Protein AF-A0A8K0UPF8-F1 (afdb_monomer_lite)

Organism: NCBI:txid1940300

InterPro domains:
  IPR045338 Domain of unknown function DUF6535 [PF20153] (55-171)

Foldseek 3Di:
DDDDDDDPDDDDVVVVVVVVVVVVVVVVVVVVVVVVVVVPVDPPPVVVVVVVVVVVVVCVVVVVVVVVVLVVVLVVLVVLLVVLVVLLVVLVVVVVVVVCVQDDPVVLQVVLVVVQVVVVVPDDDPDDDPRDDRPDDPGDDPVSVVVNVVSVVSNVVSVVSNVVSVVVNVD

Structure (mmCIF, N/CA/C/O backbone):
data_AF-A0A8K0UPF8-F1
#
_entry.id   AF-A0A8K0UPF8-F1
#
loop_
_atom_site.group_PDB
_atom_site.id
_atom_site.type_symbol
_atom_site.label_atom_id
_atom_site.label_alt_id
_atom_site.label_comp_id
_atom_site.label_asym_id
_atom_site.label_entity_id
_atom_site.label_seq_id
_atom_site.pdbx_PDB_ins_code
_atom_site.Cartn_x
_atom_site.Cartn_y
_atom_site.Cartn_z
_atom_site.occupancy
_atom_site.B_iso_or_equiv
_atom_site.auth_seq_id
_atom_site.auth_comp_id
_atom_site.auth_asym_id
_atom_site.auth_atom_id
_atom_site.pdbx_PDB_model_num
ATOM 1 N N . MET A 1 1 ? -67.887 -85.841 27.158 1.00 43.28 1 MET A N 1
ATOM 2 C CA . MET A 1 1 ? -66.795 -85.220 27.921 1.00 43.28 1 MET A CA 1
ATOM 3 C C . MET A 1 1 ? -66.903 -83.707 27.776 1.00 43.28 1 MET A C 1
ATOM 5 O O . MET A 1 1 ? -66.404 -83.156 26.805 1.00 43.28 1 MET A O 1
ATOM 9 N N . ASP A 1 2 ? -67.723 -83.128 28.657 1.00 40.91 2 ASP A N 1
ATOM 10 C CA . ASP A 1 2 ? -67.448 -81.968 29.528 1.00 40.91 2 ASP A CA 1
ATOM 11 C C . ASP A 1 2 ? -67.015 -80.608 28.931 1.00 40.91 2 ASP A C 1
ATOM 13 O O . ASP A 1 2 ? -65.858 -80.425 28.574 1.00 40.91 2 ASP A O 1
ATOM 17 N N . ASP A 1 3 ? -68.002 -79.692 28.865 1.00 47.41 3 ASP A N 1
ATOM 18 C CA . ASP A 1 3 ? -68.125 -78.356 29.521 1.00 47.41 3 ASP A CA 1
ATOM 19 C C . ASP A 1 3 ? -66.965 -77.304 29.457 1.00 47.41 3 ASP A C 1
ATOM 21 O O . ASP A 1 3 ? -65.806 -77.650 29.259 1.00 47.41 3 ASP A O 1
ATOM 25 N N . PRO A 1 4 ? -67.237 -75.978 29.567 1.00 68.25 4 PRO A N 1
ATOM 26 C CA . PRO A 1 4 ? -66.914 -74.991 28.537 1.00 68.25 4 PRO A CA 1
ATOM 27 C C . PRO A 1 4 ? -66.216 -73.747 29.155 1.00 68.25 4 PRO A C 1
ATOM 29 O O . PRO A 1 4 ? -65.632 -73.801 30.230 1.00 68.25 4 PRO A O 1
ATOM 32 N N . THR A 1 5 ? -66.371 -72.580 28.521 1.00 51.78 5 THR A N 1
ATOM 33 C CA . THR A 1 5 ? -66.216 -71.216 29.077 1.00 51.78 5 THR A CA 1
ATOM 34 C C . THR A 1 5 ? -64.812 -70.608 29.197 1.00 51.78 5 THR A C 1
ATOM 36 O O . THR A 1 5 ? -64.060 -70.825 30.136 1.00 51.78 5 THR A O 1
ATOM 39 N N . SER A 1 6 ? -64.545 -69.643 28.314 1.00 45.03 6 SER A N 1
ATOM 40 C CA . SER A 1 6 ? -64.129 -68.301 28.748 1.00 45.03 6 SER A CA 1
ATOM 41 C C . SER A 1 6 ? -64.571 -67.262 27.714 1.00 45.03 6 SER A C 1
ATOM 43 O O . SER A 1 6 ? -63.915 -66.969 26.720 1.00 45.03 6 SER A O 1
ATOM 45 N N . VAL A 1 7 ? -65.770 -66.739 27.961 1.00 55.31 7 VAL A N 1
ATOM 46 C CA . VAL A 1 7 ? -66.298 -65.504 27.374 1.00 55.31 7 VAL A CA 1
ATOM 47 C C . VAL A 1 7 ? -65.402 -64.336 27.828 1.00 55.31 7 VAL A C 1
ATOM 49 O O . VAL A 1 7 ? -65.110 -64.266 29.025 1.00 55.31 7 VAL A O 1
ATOM 52 N N . PRO A 1 8 ? -64.990 -63.389 26.961 1.00 50.28 8 PRO A N 1
ATOM 53 C CA . PRO A 1 8 ? -64.330 -62.167 27.407 1.00 50.28 8 PRO A CA 1
ATOM 54 C C . PRO A 1 8 ? -65.389 -61.246 28.024 1.00 50.28 8 PRO A C 1
ATOM 56 O O . PRO A 1 8 ? -66.178 -60.607 27.326 1.00 50.28 8 PRO A O 1
ATOM 59 N N . LEU A 1 9 ? -65.454 -61.239 29.353 1.00 46.34 9 LEU A N 1
ATOM 60 C CA . LEU A 1 9 ? -66.423 -60.471 30.122 1.00 46.34 9 LEU A CA 1
ATOM 61 C C . LEU A 1 9 ? -65.916 -59.032 30.321 1.00 46.34 9 LEU A C 1
ATOM 63 O O . LEU A 1 9 ? -64.915 -58.813 30.993 1.00 46.34 9 LEU A O 1
ATOM 67 N N . GLY A 1 10 ? -66.637 -58.084 29.718 1.00 48.72 10 GLY A N 1
ATOM 68 C CA . GLY A 1 10 ? -66.848 -56.697 30.152 1.00 48.72 10 GLY A CA 1
ATOM 69 C C . GLY A 1 10 ? -65.702 -55.958 30.852 1.00 48.72 10 GLY A C 1
ATOM 70 O O . GLY A 1 10 ? -65.436 -56.163 32.035 1.00 48.72 10 GLY A O 1
ATOM 71 N N . SER A 1 11 ? -65.138 -54.971 30.150 1.00 57.12 11 SER A N 1
ATOM 72 C CA . SER A 1 11 ? -64.277 -53.923 30.708 1.00 57.12 11 SER A CA 1
ATOM 73 C C . SER A 1 11 ? -64.877 -53.318 31.984 1.00 57.12 11 SER A C 1
ATOM 75 O O . SER A 1 11 ? -65.960 -52.726 31.963 1.00 57.12 11 SER A O 1
ATOM 77 N N . LYS A 1 12 ? -64.154 -53.480 33.093 1.00 48.75 12 LYS A N 1
ATOM 78 C CA . LYS A 1 12 ? -64.566 -53.122 34.450 1.00 48.75 12 LYS A CA 1
ATOM 79 C C . LYS A 1 12 ? -64.672 -51.589 34.589 1.00 48.75 12 LYS A C 1
ATOM 81 O O . LYS A 1 12 ? -63.693 -50.890 34.331 1.00 48.75 12 LYS A O 1
ATOM 86 N N . PRO A 1 13 ? -65.812 -51.033 35.040 1.00 57.47 13 PRO A N 1
ATOM 87 C CA . PRO A 1 13 ? -66.020 -49.580 35.147 1.00 57.47 13 PRO A CA 1
ATOM 88 C C . PRO A 1 13 ? -65.056 -48.880 36.123 1.00 57.47 13 PRO A C 1
ATOM 90 O O . PRO A 1 13 ? -64.868 -47.669 36.049 1.00 57.47 13 PRO A O 1
ATOM 93 N N . SER A 1 14 ? -64.407 -49.639 37.008 1.00 54.94 14 SER A N 1
ATOM 94 C CA . SER A 1 14 ? -63.425 -49.147 37.979 1.00 54.94 14 SER A CA 1
ATOM 95 C C . SER A 1 14 ? -62.093 -48.709 37.356 1.00 54.94 14 SER A C 1
ATOM 97 O O . SER A 1 14 ? -61.396 -47.894 37.947 1.00 54.94 14 SER A O 1
ATOM 99 N N . GLU A 1 15 ? -61.736 -49.236 36.182 1.00 57.12 15 GLU A N 1
ATOM 100 C CA . GLU A 1 15 ? -60.476 -48.909 35.495 1.00 57.12 15 GLU A CA 1
ATOM 101 C C . GLU A 1 15 ? -60.612 -47.579 34.743 1.00 57.12 15 GLU A C 1
ATOM 103 O O . GLU A 1 15 ? -59.844 -46.648 34.963 1.00 57.12 15 GLU A O 1
ATOM 108 N N . LYS A 1 16 ? -61.729 -47.418 34.018 1.00 56.59 16 LYS A N 1
ATOM 109 C CA . LYS A 1 16 ? -62.124 -46.162 33.357 1.00 56.59 16 LYS A CA 1
ATOM 110 C C . LYS A 1 16 ? -62.235 -44.977 34.318 1.00 56.59 16 LYS A C 1
ATOM 112 O O . LYS A 1 16 ? -61.935 -43.858 33.920 1.00 56.59 16 LYS A O 1
ATOM 117 N N . LEU A 1 17 ? -62.678 -45.197 35.558 1.00 57.69 17 LEU A N 1
ATOM 118 C CA . LEU A 1 17 ? -62.810 -44.121 36.545 1.00 57.69 17 LEU A CA 1
ATOM 119 C C . LEU A 1 17 ? -61.447 -43.613 37.041 1.00 57.69 17 LEU A C 1
ATOM 121 O O . LEU A 1 17 ? -61.321 -42.433 37.358 1.00 57.69 17 LEU A O 1
ATOM 125 N N . LYS A 1 18 ? -60.442 -44.496 37.084 1.00 61.44 18 LYS A N 1
ATOM 126 C CA . LYS A 1 18 ? -59.091 -44.184 37.556 1.00 61.44 18 LYS A CA 1
ATOM 127 C C . LYS A 1 18 ? -58.297 -43.401 36.509 1.00 61.44 18 LYS A C 1
ATOM 129 O O . LYS A 1 18 ? -57.748 -42.359 36.838 1.00 61.44 18 LYS A O 1
ATOM 134 N N . ASP A 1 19 ? -58.384 -43.801 35.239 1.00 63.53 19 ASP A N 1
ATOM 135 C CA . ASP A 1 19 ? -57.780 -43.056 34.121 1.00 63.53 19 ASP A CA 1
ATOM 136 C C . ASP A 1 19 ? -58.322 -41.619 33.987 1.00 63.53 19 ASP A C 1
ATOM 138 O O . ASP A 1 19 ? -57.599 -40.699 33.602 1.00 63.53 19 ASP A O 1
ATOM 142 N N . ILE A 1 20 ? -59.606 -41.401 34.304 1.00 65.62 20 ILE A N 1
ATOM 143 C CA . ILE A 1 20 ? -60.234 -40.069 34.255 1.00 65.62 20 ILE A CA 1
ATOM 144 C C . ILE A 1 20 ? -59.754 -39.183 35.413 1.00 65.62 20 ILE A C 1
ATOM 146 O O . ILE A 1 20 ? -59.630 -37.971 35.232 1.00 65.62 20 ILE A O 1
ATOM 150 N N . ASP A 1 21 ? -59.500 -39.760 36.589 1.00 70.00 21 A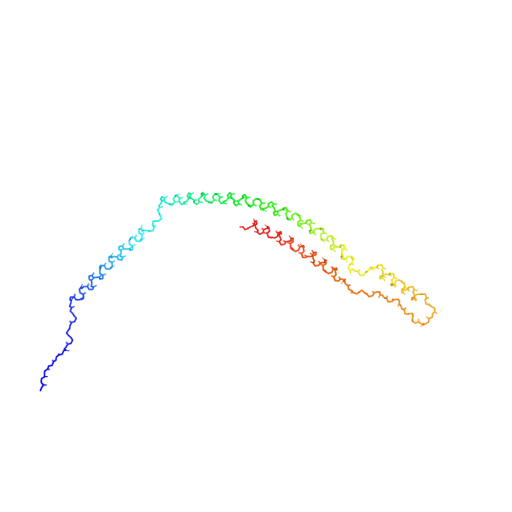SP A N 1
ATOM 151 C CA . ASP A 1 21 ? -58.962 -39.026 37.738 1.00 70.00 21 ASP A CA 1
ATOM 152 C C . ASP A 1 21 ? -57.487 -38.666 37.512 1.00 70.00 21 ASP A C 1
ATOM 154 O O . ASP A 1 21 ? -57.108 -37.499 37.611 1.00 70.00 21 ASP A O 1
ATOM 158 N N . ASP A 1 22 ? -56.687 -39.628 37.045 1.00 77.50 22 ASP A N 1
ATOM 159 C CA . ASP A 1 22 ? -55.276 -39.426 36.704 1.00 77.50 22 ASP A CA 1
ATOM 160 C C . ASP A 1 22 ? -55.100 -38.387 35.581 1.00 77.50 22 ASP A C 1
ATOM 162 O O . ASP A 1 22 ? -54.241 -37.504 35.668 1.00 77.50 22 ASP A O 1
ATOM 166 N N . GLY A 1 23 ? -55.968 -38.405 34.562 1.00 79.81 23 GLY A N 1
ATOM 167 C CA . GLY A 1 23 ? -55.972 -37.403 33.493 1.00 79.81 23 GLY A CA 1
ATOM 168 C C . GLY A 1 23 ? -56.312 -35.987 33.974 1.00 79.81 23 GLY A C 1
ATOM 169 O O . GLY A 1 23 ? -55.725 -35.012 33.498 1.00 79.81 23 GLY A O 1
ATOM 170 N N . LYS A 1 24 ? -57.219 -35.848 34.950 1.00 79.50 24 LYS A N 1
ATOM 171 C CA . LYS A 1 24 ? -57.558 -34.548 35.558 1.00 79.50 24 LYS A CA 1
ATOM 172 C C . LYS A 1 24 ? -56.419 -34.008 36.420 1.00 79.50 24 LYS A C 1
ATOM 174 O O . LYS A 1 24 ? -56.136 -32.812 36.362 1.00 79.50 24 LYS A O 1
ATOM 179 N N . ASN A 1 25 ? -55.746 -34.887 37.158 1.00 82.25 25 ASN A N 1
ATOM 180 C CA . ASN A 1 25 ? -54.590 -34.546 37.985 1.00 82.25 25 ASN A CA 1
ATOM 181 C C . ASN A 1 25 ? -53.384 -34.134 37.121 1.00 82.25 25 ASN A C 1
ATOM 183 O O . ASN A 1 25 ? -52.686 -33.176 37.437 1.00 82.25 25 ASN A O 1
ATOM 187 N N . ALA A 1 26 ? -53.165 -34.789 35.978 1.00 82.38 26 ALA A N 1
ATOM 188 C CA . ALA A 1 26 ? -52.115 -34.396 35.039 1.00 82.38 26 ALA A CA 1
ATOM 189 C C . ALA A 1 26 ? -52.383 -33.023 34.398 1.00 82.38 26 ALA A C 1
ATOM 191 O O . ALA A 1 26 ? -51.464 -32.217 34.236 1.00 82.38 26 ALA A O 1
ATOM 192 N N . LEU A 1 27 ? -53.642 -32.729 34.058 1.00 86.06 27 LEU A N 1
ATOM 193 C CA . LEU A 1 27 ? -54.023 -31.451 33.454 1.00 86.06 27 LEU A CA 1
ATOM 194 C C . LEU A 1 27 ? -53.872 -30.296 34.455 1.00 86.06 27 LEU A C 1
ATOM 196 O O . LEU A 1 27 ? -53.348 -29.243 34.093 1.00 86.06 27 LEU A O 1
ATOM 200 N N . SER A 1 28 ? -54.240 -30.503 35.724 1.00 82.88 28 SER A N 1
ATOM 201 C CA . SER A 1 28 ? -54.045 -29.493 36.770 1.00 82.88 28 SER A CA 1
ATOM 202 C C . SER A 1 28 ? -52.564 -29.223 37.042 1.00 82.88 28 SER A C 1
ATOM 204 O O . SER A 1 28 ? -52.173 -28.061 37.133 1.00 82.88 28 SER A O 1
ATOM 206 N N . VAL A 1 29 ? -51.723 -30.262 37.064 1.00 87.44 29 VAL A N 1
ATOM 207 C CA . VAL A 1 29 ? -50.265 -30.124 37.221 1.00 87.44 29 VAL A CA 1
ATOM 208 C C . VAL A 1 29 ? -49.640 -29.398 36.028 1.00 87.44 29 VAL A C 1
ATOM 210 O O . VAL A 1 29 ? -48.823 -28.501 36.216 1.00 87.44 29 VAL A O 1
ATOM 213 N N . LEU A 1 30 ? -50.040 -29.712 34.793 1.00 84.88 30 LEU A N 1
ATOM 214 C CA . LEU A 1 30 ? -49.549 -28.998 33.608 1.00 84.88 30 LEU A CA 1
ATOM 215 C C . LEU A 1 30 ? -49.981 -27.533 33.592 1.00 84.88 30 LEU A C 1
ATOM 217 O O . LEU A 1 30 ? -49.204 -26.664 33.194 1.00 84.88 30 LEU A O 1
ATOM 221 N N . GLN A 1 31 ? -51.203 -27.246 34.034 1.00 89.19 31 GLN A N 1
ATOM 222 C CA . GLN A 1 31 ? -51.687 -25.879 34.132 1.00 89.19 31 GLN A CA 1
ATOM 223 C C . GLN A 1 31 ? -50.932 -25.098 35.209 1.00 89.19 31 GLN A C 1
ATOM 225 O O . GLN A 1 31 ? -50.562 -23.949 34.971 1.00 89.19 31 GLN A O 1
ATOM 230 N N . ASP A 1 32 ? -50.625 -25.731 36.338 1.00 88.81 32 ASP A N 1
ATOM 231 C CA . ASP A 1 32 ? -49.826 -25.138 37.408 1.00 88.81 32 ASP A CA 1
ATOM 232 C C . ASP A 1 32 ? -48.371 -24.892 36.974 1.00 88.81 32 ASP A C 1
ATOM 234 O O . ASP A 1 32 ? -47.817 -23.816 37.210 1.00 88.81 32 ASP A O 1
ATOM 238 N N . ILE A 1 33 ? -47.774 -25.820 36.215 1.00 86.69 33 ILE A N 1
ATOM 239 C CA . ILE A 1 33 ? -46.444 -25.647 35.614 1.00 86.69 33 ILE A CA 1
ATOM 240 C C . ILE A 1 33 ? -46.457 -24.528 34.570 1.00 86.69 33 ILE A C 1
ATOM 242 O O . ILE A 1 33 ? -45.559 -23.692 34.574 1.00 86.69 33 ILE A O 1
ATOM 246 N N . LEU A 1 34 ? -47.465 -24.447 33.697 1.00 82.12 34 LEU A N 1
ATOM 247 C CA . LEU A 1 34 ? -47.564 -23.365 32.710 1.00 82.12 34 LEU A CA 1
ATOM 248 C C . LEU A 1 34 ? -47.777 -22.000 33.369 1.00 82.12 34 LEU A C 1
ATOM 250 O O . LEU A 1 34 ? -47.227 -21.001 32.902 1.00 82.12 34 LEU A O 1
ATOM 254 N N . VAL A 1 35 ? -48.543 -21.941 34.458 1.00 84.31 35 VAL A N 1
ATOM 255 C CA . VAL A 1 35 ? -48.724 -20.720 35.253 1.00 84.31 35 VAL A CA 1
ATOM 256 C C . VAL A 1 35 ? -47.423 -20.343 35.958 1.00 84.31 35 VAL A C 1
ATOM 258 O O . VAL A 1 35 ? -47.040 -19.172 35.948 1.00 84.31 35 VAL A O 1
ATOM 261 N N . THR A 1 36 ? -46.699 -21.323 36.491 1.00 79.56 36 THR A N 1
ATOM 262 C CA . THR A 1 36 ? -45.415 -21.125 37.168 1.00 79.56 36 THR A CA 1
ATOM 263 C C . THR A 1 36 ? -44.316 -20.703 36.194 1.00 79.56 36 THR A C 1
ATOM 265 O O . THR A 1 36 ? -43.602 -19.742 36.466 1.00 79.56 36 THR A O 1
ATOM 268 N N . LEU A 1 37 ? -44.225 -21.323 35.016 1.00 75.69 37 LEU A N 1
ATOM 269 C CA . LEU A 1 37 ? -43.276 -20.946 33.965 1.00 75.69 37 LEU A CA 1
ATOM 270 C C . LEU A 1 37 ? -43.594 -19.566 33.386 1.00 75.69 37 LEU A C 1
ATOM 272 O O . LEU A 1 37 ? -42.688 -18.751 33.229 1.00 75.69 37 LEU A O 1
ATOM 276 N N . ARG A 1 38 ? -44.877 -19.250 33.154 1.00 74.38 38 ARG A N 1
ATOM 277 C CA . ARG A 1 38 ? -45.306 -17.900 32.751 1.00 74.38 38 ARG A CA 1
ATOM 278 C C . ARG A 1 38 ? -44.909 -16.860 33.794 1.00 74.38 38 ARG A C 1
ATOM 280 O O . ARG A 1 38 ? -44.444 -15.781 33.441 1.00 74.38 38 ARG A O 1
ATOM 287 N N . LYS A 1 39 ? -45.088 -17.185 35.075 1.00 72.25 39 LYS A N 1
ATOM 288 C CA . LYS A 1 39 ? -44.695 -16.322 36.189 1.00 72.25 39 LYS A CA 1
ATOM 289 C C . LYS A 1 39 ? -43.177 -16.228 36.335 1.00 72.25 39 LYS A C 1
ATOM 291 O O . LYS A 1 39 ? -42.735 -15.244 36.899 1.00 72.25 39 LYS A O 1
ATOM 296 N N . SER A 1 40 ? -42.407 -17.190 35.818 1.00 63.91 40 SER A N 1
ATOM 297 C CA . SER A 1 40 ? -40.953 -17.306 35.979 1.00 63.91 40 SER A CA 1
ATOM 298 C C . SER A 1 40 ? -40.120 -16.733 34.827 1.00 63.91 40 SER A C 1
ATOM 300 O O . SER A 1 40 ? -38.894 -16.834 34.880 1.00 63.91 40 SER A O 1
ATOM 302 N N . ASN A 1 41 ? -40.712 -16.039 33.847 1.00 62.72 41 ASN A N 1
ATOM 303 C CA . ASN A 1 41 ? -39.947 -15.160 32.943 1.00 62.72 41 ASN A CA 1
ATOM 304 C C . ASN A 1 41 ? -39.483 -13.873 33.667 1.00 62.72 41 ASN A C 1
ATOM 306 O O . ASN A 1 41 ? -39.617 -12.753 33.176 1.00 62.72 41 ASN A O 1
ATOM 310 N N . ILE A 1 42 ? -39.006 -14.050 34.898 1.00 55.53 42 ILE A N 1
ATOM 311 C CA . ILE A 1 42 ? -38.525 -13.028 35.809 1.00 55.53 42 ILE A CA 1
ATOM 312 C C . ILE A 1 42 ? -37.054 -12.857 35.480 1.00 55.53 42 ILE A C 1
ATOM 314 O O . ILE A 1 42 ? -36.181 -13.474 36.083 1.00 55.53 42 ILE A O 1
ATOM 318 N N . ILE A 1 43 ? -36.778 -11.971 34.533 1.00 55.28 43 ILE A N 1
ATOM 319 C CA . ILE A 1 43 ? -35.615 -11.111 34.703 1.00 55.28 43 ILE A CA 1
ATOM 320 C C . ILE A 1 43 ? -35.945 -10.277 35.955 1.00 55.28 43 ILE A C 1
ATOM 322 O O . ILE A 1 43 ? -36.939 -9.545 35.949 1.00 55.28 43 ILE A O 1
ATOM 326 N N . PRO A 1 44 ? -35.231 -10.430 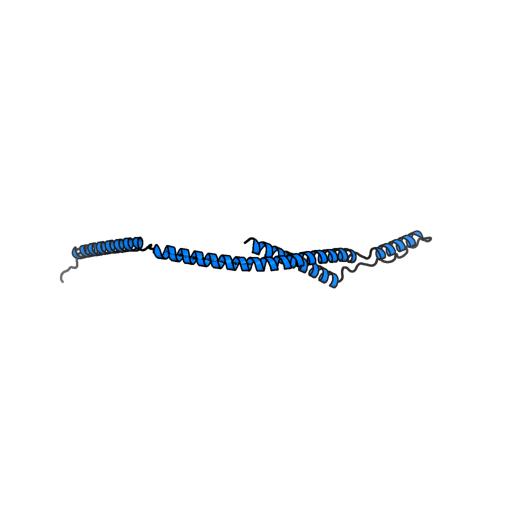37.084 1.00 58.09 44 PRO A N 1
ATOM 327 C CA . PRO A 1 44 ? -35.532 -9.645 38.272 1.00 58.09 44 PRO A CA 1
ATOM 328 C C . PRO A 1 44 ? -35.307 -8.165 37.942 1.00 58.09 44 PRO A C 1
ATOM 330 O O . PRO A 1 44 ? -34.202 -7.785 37.575 1.00 58.09 44 PRO A O 1
ATOM 333 N N . ARG A 1 45 ? -36.335 -7.321 38.090 1.00 57.03 45 ARG A N 1
ATOM 334 C CA . ARG A 1 45 ? -36.289 -5.866 37.805 1.00 57.03 45 ARG A CA 1
ATOM 335 C C . ARG A 1 45 ? -35.156 -5.125 38.548 1.00 57.03 45 ARG A C 1
ATOM 337 O O . ARG A 1 45 ? -34.634 -4.129 38.060 1.00 57.03 45 ARG A O 1
ATOM 344 N N . ASP A 1 46 ? -34.744 -5.627 39.716 1.00 59.44 46 ASP A N 1
ATOM 345 C CA . ASP A 1 46 ? -33.561 -5.152 40.464 1.00 59.44 46 ASP A CA 1
ATOM 346 C C . ASP A 1 46 ? -32.237 -5.616 39.825 1.00 59.44 46 ASP A C 1
ATOM 348 O O . ASP A 1 46 ? -31.274 -4.857 39.723 1.00 59.44 46 ASP A O 1
ATOM 352 N N . GLY A 1 47 ? -32.208 -6.847 39.310 1.00 59.66 47 GLY A N 1
ATOM 353 C CA . GLY A 1 47 ? -31.107 -7.362 38.502 1.00 59.66 47 GLY A CA 1
ATOM 354 C C . GLY A 1 47 ? -30.984 -6.638 37.165 1.00 59.66 47 GLY A C 1
ATOM 355 O O . GLY A 1 47 ? -29.871 -6.433 36.716 1.00 59.66 47 GLY A O 1
ATOM 356 N N . GLU A 1 48 ? -32.087 -6.170 36.581 1.00 65.81 48 GLU A N 1
ATOM 357 C CA . GLU A 1 48 ? -32.112 -5.394 35.337 1.00 65.81 48 GLU A CA 1
ATOM 358 C C . GLU A 1 48 ? -31.352 -4.067 35.493 1.00 65.81 48 GLU A C 1
ATOM 360 O O . GLU A 1 48 ? -30.511 -3.738 34.665 1.00 65.81 48 GLU A O 1
ATOM 365 N N . THR A 1 49 ? -31.524 -3.348 36.610 1.00 76.06 49 THR A N 1
ATOM 366 C CA . THR A 1 49 ? -30.743 -2.120 36.870 1.00 76.06 49 THR A CA 1
ATOM 367 C C . THR A 1 49 ? -29.276 -2.393 37.197 1.00 76.06 49 THR A C 1
ATOM 369 O O . THR A 1 49 ? -28.414 -1.615 36.790 1.00 76.06 49 THR A O 1
ATOM 372 N N . LYS A 1 50 ? -28.955 -3.491 37.895 1.00 82.19 50 LYS A N 1
ATOM 373 C CA . 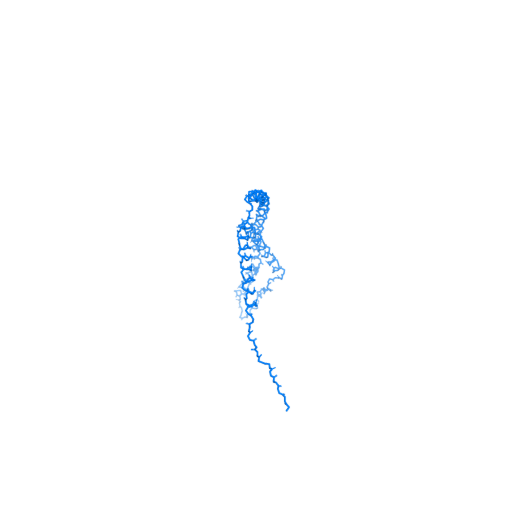LYS A 1 50 ? -27.563 -3.905 38.157 1.00 82.19 50 LYS A CA 1
ATOM 374 C C . LYS A 1 50 ? -26.866 -4.393 36.890 1.00 82.19 50 LYS A C 1
ATOM 376 O O . LYS A 1 50 ? -25.717 -4.038 36.665 1.00 82.19 50 LYS A O 1
ATOM 381 N N . TRP A 1 51 ? -27.575 -5.140 36.053 1.00 81.38 51 TRP A N 1
ATOM 382 C CA . TRP A 1 51 ? -27.138 -5.634 34.752 1.00 81.38 51 TRP A CA 1
ATOM 383 C C . TRP A 1 51 ? -26.917 -4.489 33.771 1.00 81.38 51 TRP A C 1
ATOM 385 O O . TRP A 1 51 ? -25.855 -4.414 33.169 1.00 81.38 51 TRP A O 1
ATOM 395 N N . VAL A 1 52 ? -27.852 -3.539 33.685 1.00 85.88 52 VAL A N 1
ATOM 396 C CA . VAL A 1 52 ? -27.696 -2.317 32.884 1.00 85.88 52 VAL A CA 1
ATOM 397 C C . VAL A 1 52 ? -26.535 -1.474 33.398 1.00 85.88 52 VAL A C 1
ATOM 399 O O . VAL A 1 52 ? -25.776 -0.941 32.601 1.00 85.88 52 VAL A O 1
ATOM 402 N N . ARG A 1 53 ? -26.346 -1.364 34.718 1.00 85.44 53 ARG A N 1
ATOM 403 C CA . ARG A 1 53 ? -25.224 -0.611 35.300 1.00 85.44 53 ARG A CA 1
ATOM 404 C C . ARG A 1 53 ? -23.881 -1.307 35.058 1.00 85.44 53 ARG A C 1
ATOM 406 O O . ARG A 1 53 ? -22.903 -0.621 34.791 1.00 85.44 53 ARG A O 1
ATOM 413 N N . PHE A 1 54 ? -23.842 -2.637 35.122 1.00 89.38 54 PHE A N 1
ATOM 414 C CA . PHE A 1 54 ? -22.678 -3.448 34.770 1.00 89.38 54 PHE A CA 1
ATOM 415 C C . PHE A 1 54 ? -22.340 -3.314 33.285 1.00 89.38 54 PHE A C 1
ATOM 417 O O . PHE A 1 54 ? -21.199 -3.007 32.966 1.00 89.38 54 PHE A O 1
ATOM 424 N N . TRP A 1 55 ? -23.327 -3.449 32.395 1.00 86.69 55 TRP A N 1
ATOM 425 C CA . TRP A 1 55 ? -23.138 -3.239 30.961 1.00 86.69 55 TRP A CA 1
ATOM 426 C C . TRP A 1 55 ? -22.715 -1.813 30.647 1.00 86.69 55 TRP A C 1
ATOM 428 O O . TRP A 1 55 ? -21.756 -1.648 29.921 1.00 86.69 55 TRP A O 1
ATOM 438 N N . ASN A 1 56 ? -23.324 -0.786 31.245 1.00 88.50 56 ASN A N 1
ATOM 439 C CA . ASN A 1 56 ? -22.876 0.597 31.050 1.00 88.50 56 ASN A CA 1
ATOM 440 C C . ASN A 1 56 ? -21.432 0.799 31.505 1.00 88.50 56 ASN A C 1
ATOM 442 O O . ASN A 1 56 ? -20.666 1.456 30.817 1.00 88.50 56 ASN A O 1
ATOM 446 N N . LYS A 1 57 ? -21.055 0.234 32.657 1.00 90.25 57 LYS A N 1
ATOM 447 C CA . LYS A 1 57 ? -19.683 0.309 33.168 1.00 90.25 57 LYS A CA 1
ATOM 448 C C . LYS A 1 57 ? -18.711 -0.416 32.233 1.00 90.25 57 LYS A C 1
ATOM 450 O O . LYS A 1 57 ? -17.650 0.115 31.945 1.00 90.25 57 LYS A O 1
ATOM 455 N N . TYR A 1 58 ? -19.085 -1.601 31.757 1.00 89.06 58 TYR A N 1
ATOM 456 C CA . TYR A 1 58 ? -18.289 -2.401 30.832 1.00 89.06 58 TYR A CA 1
ATOM 457 C C . TYR A 1 58 ? -18.164 -1.730 29.464 1.00 89.06 58 TYR A C 1
ATOM 459 O O . TYR A 1 58 ? -17.063 -1.631 28.954 1.00 89.06 58 TYR A O 1
ATOM 467 N N . THR A 1 59 ? -19.259 -1.232 28.891 1.00 88.81 59 THR A N 1
ATOM 468 C CA . THR A 1 59 ? -19.258 -0.501 27.621 1.00 88.81 59 THR A CA 1
ATOM 469 C C . THR A 1 59 ? -18.476 0.794 27.744 1.00 88.81 59 THR A C 1
ATOM 471 O O . THR A 1 59 ? -17.751 1.120 26.823 1.00 88.81 59 THR A O 1
ATOM 474 N N . GLN A 1 60 ? -18.562 1.504 28.871 1.00 91.06 60 GLN A N 1
ATOM 475 C CA . GLN A 1 60 ? -17.749 2.695 29.110 1.00 91.06 60 GLN A CA 1
ATOM 476 C C . GLN A 1 60 ? -16.255 2.357 29.160 1.00 91.06 60 GLN A C 1
ATOM 478 O O . GLN A 1 60 ? -15.467 3.007 28.489 1.00 91.06 60 GLN A O 1
ATOM 483 N N . GLU A 1 61 ? -15.870 1.331 29.920 1.00 86.69 61 GLU A N 1
ATOM 484 C CA . GLU A 1 61 ? -14.468 0.912 30.023 1.00 86.69 61 GLU A CA 1
ATOM 485 C C . GLU A 1 61 ? -13.942 0.350 28.694 1.00 86.69 61 GLU A C 1
ATOM 487 O O . GLU A 1 61 ? -12.808 0.614 28.307 1.00 86.69 61 GLU A O 1
ATOM 492 N N . ALA A 1 62 ? -14.773 -0.412 27.978 1.00 86.19 62 ALA A N 1
ATOM 493 C CA . ALA A 1 62 ? -14.446 -0.953 26.667 1.00 86.19 62 ALA A CA 1
ATOM 494 C C . ALA A 1 62 ? -14.313 0.159 25.623 1.00 86.19 62 ALA A C 1
ATOM 496 O O . ALA A 1 62 ? -13.385 0.108 24.831 1.00 86.19 62 ALA A O 1
ATOM 497 N N . ASP A 1 63 ? -15.189 1.164 25.641 1.00 86.81 63 ASP A N 1
ATOM 498 C CA . ASP A 1 63 ? -15.135 2.309 24.729 1.00 86.81 63 ASP A CA 1
ATOM 499 C C . ASP A 1 63 ? -13.929 3.211 25.025 1.00 86.81 63 ASP A C 1
ATOM 501 O O . ASP A 1 63 ? -13.267 3.663 24.096 1.00 86.81 63 ASP A O 1
ATOM 505 N N . ASP A 1 64 ? -13.579 3.427 26.297 1.00 87.62 64 ASP A N 1
ATOM 506 C CA . ASP A 1 64 ? -12.368 4.171 26.669 1.00 87.62 64 ASP A CA 1
ATOM 507 C C . ASP A 1 64 ? -11.090 3.406 26.267 1.00 87.62 64 ASP A C 1
ATOM 509 O O . ASP A 1 64 ? -10.175 4.001 25.690 1.00 87.62 64 ASP A O 1
ATOM 513 N N . TYR A 1 65 ? -11.036 2.086 26.494 1.00 83.00 65 TYR A N 1
ATOM 514 C CA . TYR A 1 65 ? -9.901 1.245 26.090 1.00 83.00 65 TYR A CA 1
ATOM 515 C C . TYR A 1 65 ? -9.756 1.155 24.568 1.00 83.00 65 TYR A C 1
ATOM 517 O O . TYR A 1 65 ? -8.656 1.313 24.035 1.00 83.00 65 TYR A O 1
ATOM 525 N N . ASP A 1 66 ? -10.861 0.911 23.864 1.00 83.69 66 ASP A N 1
ATOM 526 C CA . ASP A 1 66 ? -10.879 0.806 22.408 1.00 83.69 66 ASP A CA 1
ATOM 527 C C . ASP A 1 66 ? -10.517 2.143 21.764 1.00 83.69 66 ASP A C 1
ATOM 529 O O . ASP A 1 66 ? -9.734 2.178 20.822 1.00 83.69 66 ASP A O 1
ATOM 533 N N . ARG A 1 67 ? -10.968 3.266 22.335 1.00 82.19 67 ARG A N 1
ATOM 534 C CA . ARG A 1 67 ? -10.594 4.607 21.877 1.00 82.19 67 ARG A CA 1
ATOM 535 C C . ARG A 1 67 ? -9.107 4.889 22.043 1.00 82.19 67 ARG A C 1
ATOM 537 O O . ARG A 1 67 ? -8.489 5.373 21.099 1.00 82.19 67 ARG A O 1
ATOM 544 N N . GLU A 1 68 ? -8.521 4.585 23.199 1.00 85.38 68 GLU A N 1
ATOM 545 C CA . GLU A 1 68 ? -7.081 4.768 23.426 1.00 85.38 68 GLU A CA 1
ATOM 546 C C . GLU A 1 68 ? -6.249 3.855 22.508 1.00 85.38 68 GLU A C 1
ATOM 548 O O . GLU A 1 68 ? -5.220 4.270 21.962 1.00 85.38 68 GLU A O 1
ATOM 553 N N . PHE A 1 69 ? -6.708 2.619 22.293 1.00 79.62 69 PHE A N 1
ATOM 554 C CA . PHE A 1 69 ? -6.080 1.672 21.378 1.00 79.62 69 PHE A CA 1
ATOM 555 C C . PHE A 1 69 ? -6.175 2.141 19.921 1.00 79.62 69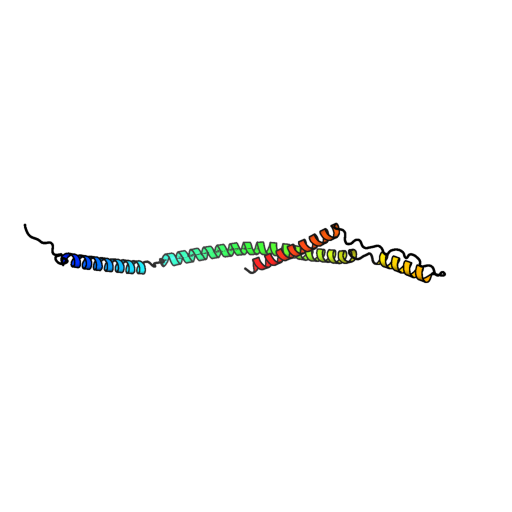 PHE A C 1
ATOM 557 O O . PHE A 1 69 ? -5.156 2.196 19.231 1.00 79.62 69 PHE A O 1
ATOM 564 N N . LEU A 1 70 ? -7.364 2.543 19.467 1.00 82.81 70 LEU A N 1
ATOM 565 C CA . LEU A 1 70 ? -7.607 3.085 18.132 1.00 82.81 70 LEU A CA 1
ATOM 566 C C . LEU A 1 70 ? -6.802 4.353 17.888 1.00 82.81 70 LEU A C 1
ATOM 568 O O . LEU A 1 70 ? -6.241 4.506 16.809 1.00 82.81 70 LEU A O 1
ATOM 572 N N . GLU A 1 71 ? -6.709 5.258 18.859 1.00 83.00 71 GLU A N 1
ATOM 573 C CA . GLU A 1 71 ? -5.962 6.506 18.704 1.00 83.00 71 GLU A CA 1
ATOM 574 C C . GLU A 1 71 ? -4.459 6.239 18.523 1.00 83.00 71 GLU A C 1
ATOM 576 O O . GLU A 1 71 ? -3.836 6.778 17.602 1.00 83.00 71 GLU A O 1
ATOM 581 N N . ARG A 1 72 ? -3.890 5.324 19.321 1.00 82.62 72 ARG A N 1
ATOM 582 C CA . ARG A 1 72 ? -2.497 4.869 19.168 1.00 82.62 72 ARG A CA 1
ATOM 583 C C . ARG A 1 72 ? -2.270 4.154 17.840 1.00 82.62 72 ARG A C 1
ATOM 585 O O . ARG A 1 72 ? -1.331 4.478 17.117 1.00 82.62 72 ARG A O 1
ATOM 592 N N . TYR A 1 73 ? -3.147 3.218 17.496 1.00 81.25 73 TYR A N 1
ATOM 593 C CA . TYR A 1 73 ? -3.029 2.413 16.287 1.00 81.25 73 TYR A CA 1
ATOM 594 C C . TYR A 1 73 ? -3.173 3.258 15.020 1.00 81.25 73 TYR A C 1
ATOM 596 O O . TYR A 1 73 ? -2.393 3.130 14.080 1.00 81.25 73 TYR A O 1
ATOM 604 N N . LYS A 1 74 ? -4.111 4.202 15.019 1.00 81.62 74 LYS A N 1
ATOM 605 C CA . LYS A 1 74 ? -4.320 5.155 13.930 1.00 81.62 74 LYS A CA 1
ATOM 606 C C . LYS A 1 74 ? -3.118 6.082 13.742 1.00 81.62 74 LYS A C 1
ATOM 608 O O . LYS A 1 74 ? -2.795 6.422 12.605 1.00 81.62 74 LYS A O 1
ATOM 613 N N . ASN A 1 75 ? -2.427 6.461 14.817 1.00 83.25 75 ASN A N 1
ATOM 614 C CA . ASN A 1 75 ? -1.190 7.235 14.720 1.00 83.25 75 ASN A CA 1
ATOM 615 C C . ASN A 1 75 ? -0.035 6.425 14.092 1.00 83.25 75 ASN A C 1
ATOM 617 O O . ASN A 1 75 ? 0.649 6.919 13.188 1.00 83.25 75 ASN A O 1
ATOM 621 N N . ASP A 1 76 ? 0.142 5.169 14.507 1.00 83.81 76 ASP A N 1
ATOM 622 C CA . ASP A 1 76 ? 1.131 4.251 13.921 1.00 83.81 76 ASP A CA 1
ATOM 623 C C . ASP A 1 76 ? 0.822 3.948 12.444 1.00 83.81 76 ASP A C 1
ATOM 625 O O . ASP A 1 76 ? 1.709 3.957 11.583 1.00 83.81 76 ASP A O 1
ATOM 629 N N . MET A 1 77 ? -0.456 3.764 12.113 1.00 82.62 77 MET A N 1
ATOM 630 C CA . MET A 1 77 ? -0.929 3.598 10.740 1.00 82.62 77 MET A CA 1
ATOM 631 C C . MET A 1 77 ? -0.681 4.832 9.880 1.00 82.62 77 MET A C 1
ATOM 633 O O . MET A 1 77 ? -0.170 4.708 8.771 1.00 82.62 77 MET A O 1
ATOM 637 N N . ASN A 1 78 ? -0.985 6.031 10.380 1.00 80.88 78 ASN A N 1
ATOM 638 C CA . ASN A 1 78 ? -0.721 7.268 9.649 1.00 80.88 78 ASN A CA 1
ATOM 639 C C . ASN A 1 78 ? 0.784 7.443 9.382 1.00 80.88 78 ASN A C 1
ATOM 641 O O . ASN A 1 78 ? 1.193 7.815 8.284 1.00 80.88 78 ASN A O 1
ATOM 645 N N . THR A 1 79 ? 1.623 7.096 10.357 1.00 83.38 79 THR A N 1
ATOM 646 C CA . THR A 1 79 ? 3.081 7.170 10.228 1.00 83.38 79 THR A CA 1
ATOM 647 C C . THR A 1 79 ? 3.591 6.194 9.166 1.00 83.38 79 THR A C 1
ATOM 649 O O . THR A 1 79 ? 4.287 6.600 8.233 1.00 83.38 79 THR A O 1
ATOM 652 N N . THR A 1 80 ? 3.198 4.920 9.238 1.00 81.19 80 THR A N 1
ATOM 653 C CA . THR A 1 80 ? 3.567 3.919 8.222 1.00 81.19 80 THR A CA 1
ATOM 654 C C . THR A 1 80 ? 2.999 4.252 6.836 1.00 81.19 80 THR A C 1
ATOM 656 O O . THR A 1 80 ? 3.681 4.013 5.841 1.00 81.19 80 THR A O 1
ATOM 659 N N . MET A 1 81 ? 1.822 4.884 6.742 1.00 77.94 81 MET A N 1
ATOM 660 C CA . MET A 1 81 ? 1.219 5.342 5.482 1.00 77.94 81 MET A CA 1
ATOM 661 C C . MET A 1 81 ? 1.994 6.500 4.839 1.00 77.94 81 MET A C 1
ATOM 663 O O . MET A 1 81 ? 2.204 6.491 3.626 1.00 77.94 81 MET A O 1
ATOM 667 N N . ILE A 1 82 ? 2.474 7.471 5.621 1.00 82.81 82 ILE A N 1
ATOM 668 C CA . ILE A 1 82 ? 3.323 8.560 5.109 1.00 82.81 82 ILE A CA 1
ATOM 669 C C . ILE A 1 82 ? 4.656 7.996 4.605 1.00 82.81 82 ILE A C 1
ATOM 671 O O . ILE A 1 82 ? 5.084 8.319 3.494 1.00 82.81 82 ILE A O 1
ATOM 675 N N . PHE A 1 83 ? 5.285 7.100 5.372 1.00 81.19 83 PHE A N 1
ATOM 676 C CA . PHE A 1 83 ? 6.506 6.418 4.936 1.00 81.19 83 PHE A CA 1
ATOM 677 C C . PHE A 1 83 ? 6.277 5.568 3.680 1.00 81.19 83 PHE A C 1
ATOM 679 O O . PHE A 1 83 ? 7.098 5.596 2.768 1.00 81.19 83 PHE A O 1
ATOM 686 N N . SER A 1 84 ? 5.138 4.884 3.592 1.00 80.88 84 SER A N 1
ATOM 687 C CA . SER A 1 84 ? 4.688 4.126 2.419 1.00 80.88 84 SER A CA 1
ATOM 688 C C . SER A 1 84 ? 4.496 5.020 1.184 1.00 80.88 84 SER A C 1
ATOM 690 O O . SER A 1 84 ? 4.951 4.682 0.089 1.00 80.88 84 SER A O 1
ATOM 692 N N . GLY A 1 85 ? 3.887 6.198 1.346 1.00 79.62 85 GLY A N 1
ATOM 693 C CA . GLY A 1 85 ? 3.714 7.176 0.270 1.00 79.62 85 GLY A CA 1
ATOM 694 C C . GLY A 1 85 ? 5.047 7.723 -0.246 1.00 79.62 85 GLY A C 1
ATOM 695 O O . GLY A 1 85 ? 5.277 7.758 -1.455 1.00 79.62 85 GLY A O 1
ATOM 696 N N . LEU A 1 86 ? 5.965 8.073 0.662 1.00 85.50 86 LEU A N 1
ATOM 697 C CA . LEU A 1 86 ? 7.324 8.498 0.306 1.00 85.50 86 LEU A CA 1
ATOM 698 C C . LEU A 1 86 ? 8.095 7.377 -0.395 1.00 85.50 86 LEU A C 1
ATOM 700 O O . LEU A 1 86 ? 8.720 7.604 -1.430 1.00 85.50 86 LEU A O 1
ATOM 704 N N . PHE A 1 87 ? 8.002 6.156 0.128 1.00 79.94 87 PHE A N 1
ATOM 705 C CA . PHE A 1 87 ? 8.613 4.984 -0.476 1.00 79.94 87 PHE A CA 1
ATOM 706 C C . PHE A 1 87 ? 8.064 4.726 -1.886 1.00 79.94 87 PHE A C 1
ATOM 708 O O . PHE A 1 87 ? 8.843 4.471 -2.802 1.00 79.94 87 PHE A O 1
ATOM 715 N N . THR A 1 88 ? 6.755 4.888 -2.098 1.00 83.12 88 THR A N 1
ATOM 716 C CA . THR A 1 88 ? 6.111 4.792 -3.418 1.00 83.12 88 THR A CA 1
ATOM 717 C C . THR A 1 88 ? 6.618 5.871 -4.372 1.00 83.12 88 THR A C 1
ATOM 719 O O . THR A 1 88 ? 6.917 5.568 -5.522 1.00 83.12 88 THR A O 1
ATOM 722 N N . ALA A 1 89 ? 6.774 7.115 -3.912 1.00 82.81 89 ALA A N 1
ATOM 723 C CA . ALA A 1 89 ? 7.291 8.208 -4.735 1.00 82.81 89 ALA A CA 1
ATOM 724 C C . ALA A 1 89 ? 8.751 7.973 -5.168 1.00 82.81 89 ALA A C 1
ATOM 726 O O . ALA A 1 89 ? 9.088 8.128 -6.346 1.00 82.81 89 ALA A O 1
ATOM 727 N N . VAL A 1 90 ? 9.612 7.540 -4.240 1.00 84.50 90 VAL A N 1
ATOM 728 C CA . VAL A 1 90 ? 11.007 7.170 -4.537 1.00 84.50 90 VAL A CA 1
ATOM 729 C C . VAL A 1 90 ? 11.043 5.988 -5.503 1.00 84.50 90 VAL A C 1
ATOM 731 O O . VAL A 1 90 ? 11.739 6.024 -6.514 1.00 84.50 90 VAL A O 1
ATOM 734 N N . THR A 1 91 ? 10.227 4.974 -5.244 1.00 81.81 91 THR A N 1
ATOM 735 C CA . THR A 1 91 ? 10.095 3.772 -6.068 1.00 81.81 91 THR A CA 1
ATOM 736 C C . THR A 1 91 ? 9.607 4.084 -7.486 1.00 81.81 91 THR A 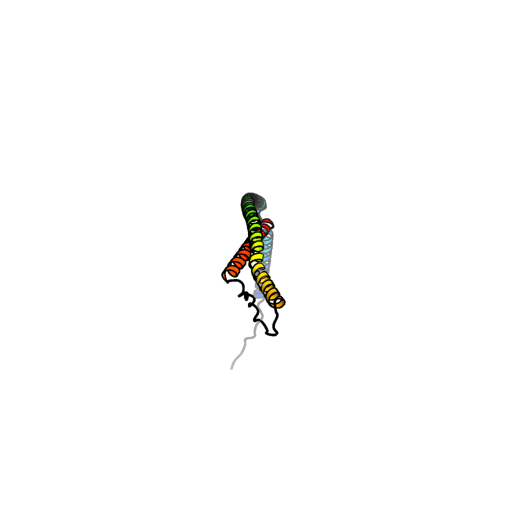C 1
ATOM 738 O O . THR A 1 91 ? 10.177 3.582 -8.451 1.00 81.81 91 THR A O 1
ATOM 741 N N . ALA A 1 92 ? 8.611 4.959 -7.644 1.00 83.19 92 ALA A N 1
ATOM 742 C CA . ALA A 1 92 ? 8.124 5.428 -8.942 1.00 83.19 92 ALA A CA 1
ATOM 743 C C . ALA A 1 92 ? 9.196 6.222 -9.702 1.00 83.19 92 ALA A C 1
ATOM 745 O O . ALA A 1 92 ? 9.323 6.092 -10.920 1.00 83.19 92 ALA A O 1
ATOM 746 N N . THR A 1 93 ? 10.004 7.000 -8.980 1.00 83.62 93 THR A N 1
ATOM 747 C CA . THR A 1 93 ? 11.144 7.722 -9.556 1.00 83.62 93 THR A CA 1
ATOM 748 C C . THR A 1 93 ? 12.201 6.747 -10.063 1.00 83.62 93 THR A C 1
ATOM 750 O O . THR A 1 93 ? 12.623 6.856 -11.213 1.00 83.62 93 THR A O 1
ATOM 753 N N . ILE A 1 94 ? 12.575 5.751 -9.252 1.00 79.69 94 ILE A N 1
ATOM 754 C CA . ILE A 1 94 ? 13.503 4.692 -9.662 1.00 79.69 94 ILE A CA 1
ATOM 755 C C . ILE A 1 94 ? 12.930 3.947 -10.870 1.00 79.69 94 ILE A C 1
ATOM 757 O O . ILE A 1 94 ? 13.635 3.789 -11.860 1.00 79.69 94 ILE A O 1
ATOM 761 N N . ALA A 1 95 ? 11.651 3.564 -10.862 1.00 78.31 95 ALA A N 1
ATOM 762 C CA . ALA A 1 95 ? 11.007 2.915 -12.005 1.00 78.31 95 ALA A CA 1
ATOM 763 C C . ALA A 1 95 ? 11.084 3.774 -13.279 1.00 78.31 95 ALA A C 1
ATOM 765 O O . ALA A 1 95 ? 11.469 3.270 -14.329 1.00 78.31 95 ALA A O 1
ATOM 766 N N . SER A 1 96 ? 10.800 5.075 -13.183 1.00 76.12 96 SER A N 1
ATOM 767 C CA . SER A 1 96 ? 10.911 6.023 -14.301 1.00 76.12 96 SER A CA 1
ATOM 768 C C . SER A 1 96 ? 12.343 6.121 -14.846 1.00 76.12 96 SER A C 1
ATOM 770 O O . SER A 1 96 ? 12.567 6.063 -16.058 1.00 76.12 96 SER A O 1
ATOM 772 N N . MET A 1 97 ? 13.338 6.175 -13.955 1.00 78.19 97 MET A N 1
ATOM 773 C CA . MET A 1 97 ? 14.754 6.154 -14.337 1.00 78.19 97 MET A CA 1
ATOM 774 C C . MET A 1 97 ? 15.145 4.828 -14.999 1.00 78.19 97 MET A C 1
ATOM 776 O O . MET A 1 97 ? 15.878 4.817 -15.986 1.00 78.19 97 MET A O 1
ATOM 780 N N . THR A 1 98 ? 14.623 3.710 -14.493 1.00 71.69 98 THR A N 1
ATOM 781 C CA . THR A 1 98 ? 14.964 2.372 -14.989 1.00 71.69 98 THR A CA 1
ATOM 782 C C . THR A 1 98 ? 14.319 2.107 -16.351 1.00 71.69 98 THR A C 1
ATOM 784 O O . THR A 1 98 ? 14.975 1.538 -17.213 1.00 71.69 98 THR A O 1
ATOM 787 N N . ILE A 1 99 ? 13.099 2.599 -16.614 1.00 69.62 99 ILE A N 1
ATOM 788 C CA . ILE A 1 99 ? 12.441 2.510 -17.936 1.00 69.62 99 ILE A CA 1
ATOM 789 C C . ILE A 1 99 ? 13.345 3.055 -19.049 1.00 69.62 99 ILE A C 1
ATOM 791 O O . ILE A 1 99 ? 13.439 2.452 -20.116 1.00 69.62 99 ILE A O 1
ATOM 795 N N . SER A 1 100 ? 14.064 4.148 -18.783 1.00 61.97 100 SER A N 1
ATOM 796 C CA . SER A 1 100 ? 15.012 4.727 -19.744 1.00 61.97 100 SER A CA 1
ATOM 797 C C . SER A 1 100 ? 16.240 3.831 -19.979 1.00 61.97 100 SER A C 1
ATOM 799 O O . SER A 1 100 ? 16.803 3.842 -21.069 1.00 61.97 100 SER A O 1
ATOM 801 N N . GLY A 1 101 ? 16.636 3.034 -18.981 1.00 60.00 101 GLY A N 1
ATOM 802 C CA . GLY A 1 101 ? 17.756 2.087 -19.048 1.00 60.00 101 GLY A CA 1
ATOM 803 C C . GLY A 1 101 ? 17.399 0.681 -19.551 1.00 60.00 101 GLY A C 1
ATO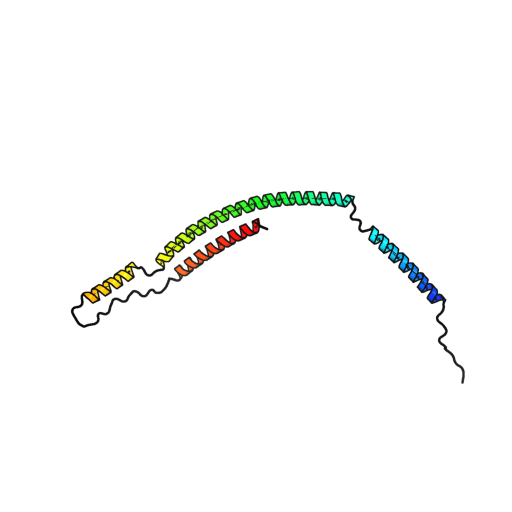M 804 O O . GLY A 1 101 ? 18.303 -0.107 -19.815 1.00 60.00 101 GLY A O 1
ATOM 805 N N . LEU A 1 102 ? 16.109 0.349 -19.692 1.00 53.47 102 LEU A N 1
ATOM 806 C CA . LEU A 1 102 ? 15.640 -0.903 -20.312 1.00 53.47 102 LEU A CA 1
ATOM 807 C C . LEU A 1 102 ? 15.496 -0.803 -21.838 1.00 53.47 102 LEU A C 1
ATOM 809 O O . LEU A 1 102 ? 15.242 -1.815 -22.492 1.00 53.47 102 LEU A O 1
ATOM 813 N N . SER A 1 103 ? 15.637 0.395 -22.407 1.00 56.38 103 SER A N 1
ATOM 814 C CA . SER A 1 103 ? 15.711 0.581 -23.853 1.00 56.38 103 SER A CA 1
ATOM 815 C C . SER A 1 103 ? 17.145 0.374 -24.328 1.00 56.38 103 SER A C 1
ATOM 817 O O . SER A 1 103 ? 18.095 0.787 -23.664 1.00 56.38 103 SER A O 1
ATOM 819 N N . GLN A 1 104 ? 17.297 -0.221 -25.511 1.00 53.91 104 GLN A N 1
ATOM 820 C CA . GLN A 1 104 ? 18.573 -0.277 -26.216 1.00 53.91 104 GLN A CA 1
ATOM 821 C C . GLN A 1 104 ? 19.169 1.131 -26.281 1.00 53.91 104 GLN A C 1
ATOM 823 O O . GLN A 1 104 ? 18.452 2.047 -26.692 1.00 53.91 104 GLN A O 1
ATOM 828 N N . ASP A 1 105 ? 20.426 1.296 -25.839 1.00 60.81 105 ASP A N 1
ATOM 829 C CA . ASP A 1 105 ? 21.074 2.608 -25.738 1.00 60.81 105 ASP A CA 1
ATOM 830 C C . ASP A 1 105 ? 20.901 3.342 -27.078 1.00 60.81 105 ASP A C 1
ATOM 832 O O . ASP A 1 105 ? 21.488 2.928 -28.093 1.00 60.81 105 ASP A O 1
ATOM 836 N N . PRO A 1 106 ? 20.052 4.387 -27.125 1.00 59.50 106 PRO A N 1
ATOM 837 C CA . PRO A 1 106 ? 19.681 5.025 -28.376 1.00 59.50 106 PRO A CA 1
ATOM 838 C C . PRO A 1 106 ? 20.906 5.643 -29.038 1.00 59.50 106 PRO A C 1
ATOM 840 O O . PRO A 1 106 ? 20.920 5.804 -30.255 1.00 59.50 106 PRO A O 1
ATOM 843 N N . ASN A 1 107 ? 21.960 5.932 -28.272 1.00 60.66 107 ASN A N 1
ATOM 844 C CA . ASN A 1 107 ? 23.208 6.446 -28.798 1.00 60.66 107 ASN A CA 1
ATOM 845 C C . ASN A 1 107 ? 23.946 5.377 -29.614 1.00 60.66 107 ASN A C 1
ATOM 847 O O . ASN A 1 107 ? 24.345 5.641 -30.742 1.00 60.66 107 ASN A O 1
ATOM 851 N N . ILE A 1 108 ? 24.031 4.141 -29.117 1.00 63.22 108 ILE A N 1
ATOM 852 C CA . ILE A 1 108 ? 24.702 3.036 -29.819 1.00 63.22 108 ILE A CA 1
ATOM 853 C C . ILE A 1 108 ? 23.926 2.623 -31.075 1.00 63.22 108 ILE A C 1
ATOM 855 O O . ILE A 1 108 ? 24.523 2.401 -32.132 1.00 63.22 108 ILE A O 1
ATOM 859 N N . VAL A 1 109 ? 22.592 2.572 -30.999 1.00 68.50 109 VAL A N 1
ATOM 860 C CA . VAL A 1 109 ? 21.740 2.275 -32.164 1.00 68.50 109 VAL A CA 1
ATOM 861 C C . VAL A 1 109 ? 21.864 3.375 -33.210 1.00 68.50 109 VAL A C 1
ATOM 863 O O . VAL A 1 109 ? 22.100 3.084 -34.380 1.00 68.50 109 VAL A O 1
ATOM 866 N N . THR A 1 110 ? 21.774 4.639 -32.795 1.00 72.31 110 THR A N 1
ATOM 867 C CA . THR A 1 110 ? 21.858 5.784 -33.708 1.00 72.31 110 THR A CA 1
ATOM 868 C C . THR A 1 110 ? 23.245 5.901 -34.328 1.00 72.31 110 THR A C 1
ATOM 870 O O . THR A 1 110 ? 23.346 6.097 -35.533 1.00 72.31 110 THR A O 1
ATOM 873 N N . GLN A 1 111 ? 24.321 5.708 -33.562 1.00 71.25 111 GLN A N 1
ATOM 874 C CA . GLN A 1 111 ? 25.691 5.687 -34.083 1.00 71.25 111 GLN A CA 1
ATOM 875 C C . GLN A 1 111 ? 25.892 4.563 -35.101 1.00 71.25 111 GLN A C 1
ATOM 877 O O . GLN A 1 111 ? 26.458 4.794 -36.169 1.00 71.25 111 GLN A O 1
ATOM 882 N N . THR A 1 112 ? 25.380 3.364 -34.813 1.00 74.00 112 THR A N 1
ATOM 883 C CA . THR A 1 112 ? 25.477 2.218 -35.729 1.00 74.00 112 THR A CA 1
ATOM 884 C C . THR A 1 112 ? 24.659 2.450 -37.001 1.00 74.00 112 THR A C 1
ATOM 886 O O . THR A 1 112 ? 25.114 2.125 -38.099 1.00 74.00 112 THR A O 1
ATOM 889 N N . LEU A 1 113 ? 23.472 3.054 -36.893 1.00 75.69 113 LEU A N 1
ATOM 890 C CA . LEU A 1 113 ? 22.639 3.421 -38.042 1.00 75.69 113 LEU A CA 1
ATOM 891 C C . LEU A 1 113 ? 23.270 4.538 -38.883 1.00 75.69 113 LEU A C 1
ATOM 893 O O . LEU A 1 113 ? 23.314 4.419 -40.105 1.00 75.69 113 LEU A O 1
ATOM 897 N N . LEU A 1 114 ? 23.805 5.587 -38.251 1.00 79.38 114 LEU A N 1
ATOM 898 C CA . LEU A 1 114 ? 24.502 6.681 -38.931 1.00 79.38 114 LEU A CA 1
ATOM 899 C C . LEU A 1 114 ? 25.755 6.178 -39.650 1.00 79.38 114 LEU A C 1
ATOM 901 O O . LEU A 1 114 ? 25.976 6.531 -40.805 1.00 79.38 114 LEU A O 1
ATOM 905 N N . PHE A 1 115 ? 26.538 5.305 -39.014 1.00 78.81 115 PHE A N 1
ATOM 906 C CA . PHE A 1 115 ? 27.705 4.694 -39.646 1.00 78.81 115 PHE A CA 1
ATOM 907 C C . PHE A 1 115 ? 27.309 3.847 -40.862 1.00 78.81 115 PHE A C 1
ATOM 909 O O . PHE A 1 115 ? 27.923 3.961 -41.921 1.00 78.81 115 PHE A O 1
ATOM 916 N N . ASN A 1 116 ? 26.240 3.051 -40.746 1.00 78.19 116 ASN A N 1
ATOM 917 C CA . ASN A 1 116 ? 25.695 2.303 -41.877 1.00 78.19 116 ASN A CA 1
ATOM 918 C C . ASN A 1 116 ? 25.204 3.233 -43.003 1.00 78.19 116 ASN A C 1
ATOM 920 O O . ASN A 1 116 ? 25.492 2.964 -44.166 1.00 78.19 116 ASN A O 1
ATOM 924 N N . MET A 1 117 ? 24.530 4.349 -42.698 1.00 77.88 117 MET A N 1
ATOM 925 C CA . MET A 1 117 ? 24.115 5.326 -43.716 1.00 77.88 117 MET A CA 1
ATOM 926 C C . MET A 1 117 ? 25.306 5.978 -44.426 1.00 77.88 117 MET A C 1
ATOM 928 O O . MET A 1 117 ? 25.305 6.075 -45.650 1.00 77.88 117 MET A O 1
ATOM 932 N N . VAL A 1 118 ? 26.346 6.382 -43.693 1.00 80.88 118 VAL A N 1
ATOM 933 C CA . VAL A 1 118 ? 27.564 6.959 -44.286 1.00 80.88 118 VAL A CA 1
ATOM 934 C C . VAL A 1 118 ? 28.283 5.934 -45.168 1.00 80.88 118 VAL A C 1
ATOM 936 O O . VAL A 1 118 ? 28.725 6.277 -46.261 1.00 80.88 118 VAL A O 1
ATOM 939 N N . LEU A 1 119 ? 28.338 4.664 -44.755 1.00 77.56 119 LEU A N 1
ATOM 940 C CA . LEU A 1 119 ? 28.904 3.570 -45.552 1.00 77.56 119 LEU A CA 1
ATOM 941 C C . LEU A 1 119 ? 28.125 3.329 -46.860 1.00 77.56 119 LEU A C 1
ATOM 943 O O . LEU A 1 119 ? 28.716 2.973 -47.877 1.00 77.56 119 LEU A O 1
ATOM 947 N N . LEU A 1 120 ? 26.801 3.522 -46.845 1.00 76.06 120 LEU A N 1
ATOM 948 C CA . LEU A 1 120 ? 25.951 3.442 -48.038 1.00 76.06 120 LEU A CA 1
ATOM 949 C C . LEU A 1 120 ? 26.128 4.649 -48.970 1.00 76.06 120 LEU A C 1
ATOM 951 O O . LEU A 1 120 ? 26.082 4.476 -50.184 1.00 76.06 120 LEU A O 1
ATOM 955 N N . LEU A 1 121 ? 26.337 5.846 -48.417 1.00 77.81 121 LEU A N 1
ATOM 956 C CA . LEU A 1 121 ? 26.496 7.087 -49.182 1.00 77.81 121 LEU A CA 1
ATOM 957 C C . LEU A 1 121 ? 27.909 7.266 -49.758 1.00 77.81 121 LEU A C 1
ATOM 959 O O . LEU A 1 121 ? 28.056 7.847 -50.826 1.00 77.81 121 LEU A O 1
ATOM 963 N N . ASN A 1 122 ? 28.943 6.745 -49.092 1.00 75.75 122 ASN A N 1
ATOM 964 C CA . ASN A 1 122 ? 30.341 6.807 -49.538 1.00 75.75 122 ASN A CA 1
ATOM 965 C C . ASN A 1 122 ? 30.703 5.705 -50.560 1.00 75.75 122 ASN A C 1
ATOM 967 O O . ASN A 1 122 ? 31.868 5.329 -50.695 1.00 75.75 122 ASN A O 1
ATOM 971 N N . ARG A 1 123 ? 29.709 5.120 -51.238 1.00 69.00 123 ARG A N 1
ATOM 972 C CA . ARG A 1 123 ? 29.940 4.064 -52.228 1.00 69.00 123 ARG A CA 1
ATOM 973 C C . ARG A 1 123 ? 30.345 4.637 -53.580 1.00 69.00 123 ARG A C 1
ATOM 975 O O . ARG A 1 123 ? 29.688 5.530 -54.106 1.00 69.00 123 ARG A O 1
ATOM 982 N N . THR A 1 124 ? 31.345 3.999 -54.180 1.00 64.44 124 THR A N 1
ATOM 983 C CA . THR A 1 124 ? 31.787 4.247 -55.562 1.00 64.44 124 THR A CA 1
ATOM 984 C C . THR A 1 124 ? 31.767 2.982 -56.431 1.00 64.44 124 THR A C 1
ATOM 986 O O . THR A 1 124 ? 31.954 3.095 -57.635 1.00 64.44 124 THR A O 1
ATOM 989 N N . ASP A 1 125 ? 31.494 1.803 -55.851 1.00 64.94 125 ASP A N 1
ATOM 990 C CA . ASP A 1 125 ? 31.491 0.499 -56.535 1.00 64.94 125 ASP A CA 1
ATOM 991 C C . ASP A 1 125 ? 30.240 -0.341 -56.205 1.00 64.94 125 ASP A C 1
ATOM 993 O O . ASP A 1 125 ? 29.693 -0.267 -55.101 1.00 64.94 125 ASP A O 1
ATOM 997 N N . ASP A 1 126 ? 29.830 -1.189 -57.156 1.00 62.41 126 ASP A N 1
ATOM 998 C CA . ASP A 1 126 ? 28.570 -1.967 -57.200 1.00 62.41 126 ASP A CA 1
ATOM 999 C C . ASP A 1 126 ? 28.507 -3.170 -56.226 1.00 62.41 126 ASP A C 1
ATOM 1001 O O . ASP A 1 126 ? 27.567 -3.964 -56.216 1.00 62.41 126 ASP A O 1
ATOM 1005 N N . SER A 1 127 ? 29.513 -3.335 -55.364 1.00 63.75 127 SER A N 1
ATOM 1006 C CA . SER A 1 127 ? 29.511 -4.401 -54.356 1.00 63.75 127 SER A CA 1
ATOM 1007 C C . SER A 1 127 ? 28.615 -4.039 -53.164 1.00 63.75 127 SER A C 1
ATOM 1009 O O . SER A 1 127 ? 28.551 -2.881 -52.755 1.00 63.75 127 SER A O 1
ATOM 1011 N N . ILE A 1 128 ? 27.909 -5.019 -52.587 1.00 65.62 128 ILE A N 1
ATOM 1012 C CA . ILE A 1 128 ? 27.088 -4.837 -51.378 1.00 65.62 128 ILE A CA 1
ATOM 1013 C C . ILE A 1 128 ? 28.012 -4.872 -50.136 1.00 65.62 128 ILE A C 1
ATOM 1015 O O . ILE A 1 128 ? 28.428 -5.963 -49.740 1.00 65.62 128 ILE A O 1
ATOM 1019 N N . PRO A 1 129 ? 28.354 -3.743 -49.476 1.00 61.25 129 PRO A N 1
ATOM 1020 C CA . PRO A 1 129 ? 28.970 -3.725 -48.167 1.00 61.25 129 PRO A CA 1
ATOM 1021 C C . PRO A 1 129 ? 28.113 -4.491 -47.178 1.00 61.25 129 PRO A C 1
ATOM 1023 O O . PRO A 1 129 ? 26.909 -4.266 -47.031 1.00 61.25 129 PRO A O 1
ATOM 1026 N N . ARG A 1 130 ? 28.792 -5.379 -46.462 1.00 64.38 130 ARG A N 1
ATOM 1027 C CA . ARG A 1 130 ? 28.289 -5.968 -45.231 1.00 64.38 130 ARG A CA 1
ATOM 1028 C C . ARG A 1 130 ? 28.171 -4.828 -44.221 1.00 64.38 130 ARG A C 1
ATOM 1030 O O . ARG A 1 130 ? 29.187 -4.348 -43.726 1.00 64.38 130 ARG A O 1
ATOM 1037 N N . GLY A 1 131 ? 26.948 -4.350 -43.999 1.00 64.88 131 GLY A N 1
ATOM 1038 C CA . GLY A 1 131 ? 26.663 -3.356 -42.967 1.00 64.88 131 GLY A CA 1
ATOM 1039 C C . GLY A 1 131 ? 27.119 -3.856 -41.597 1.00 64.88 131 GLY A C 1
ATOM 1040 O O . GLY A 1 131 ? 27.179 -5.067 -41.363 1.00 64.88 131 GLY A O 1
ATOM 1041 N N . ILE A 1 132 ? 27.459 -2.934 -40.696 1.00 71.00 132 ILE A N 1
ATOM 1042 C CA . ILE A 1 132 ? 27.765 -3.312 -39.314 1.00 71.00 132 ILE A CA 1
ATOM 1043 C C . ILE A 1 132 ? 26.480 -3.892 -38.713 1.00 71.00 132 ILE A C 1
ATOM 1045 O O . ILE A 1 132 ? 25.452 -3.205 -38.763 1.00 71.00 132 ILE A O 1
ATOM 1049 N N . PRO A 1 133 ? 26.512 -5.123 -38.164 1.00 68.50 133 PRO A N 1
ATOM 1050 C CA . PRO A 1 133 ? 25.362 -5.701 -37.492 1.00 68.50 133 PRO A CA 1
ATOM 1051 C C . PRO A 1 133 ? 24.903 -4.755 -36.388 1.00 68.50 133 PRO A C 1
ATOM 1053 O O . PRO A 1 133 ? 25.694 -4.366 -35.528 1.00 68.50 133 PRO A O 1
ATOM 1056 N N . ILE A 1 134 ? 23.626 -4.377 -36.420 1.00 67.62 134 ILE A N 1
ATOM 1057 C CA . ILE A 1 134 ? 23.011 -3.665 -35.302 1.00 67.62 134 ILE A CA 1
ATOM 1058 C C . ILE A 1 134 ? 23.174 -4.584 -34.086 1.00 67.62 134 ILE A C 1
ATOM 1060 O O . ILE A 1 134 ? 22.856 -5.772 -34.211 1.00 67.62 134 ILE A O 1
ATOM 1064 N N . PRO A 1 135 ? 23.694 -4.096 -32.945 1.00 66.38 135 PRO A N 1
ATOM 1065 C CA . PRO A 1 135 ? 23.832 -4.939 -31.769 1.00 66.38 135 PRO A CA 1
ATOM 1066 C C . PRO A 1 135 ? 22.465 -5.540 -31.438 1.00 66.38 135 PRO A C 1
ATOM 1068 O O . PRO A 1 135 ? 21.488 -4.813 -31.249 1.00 66.38 135 PRO A O 1
ATOM 1071 N N . SER A 1 136 ? 22.377 -6.868 -31.438 1.00 61.00 136 SER A N 1
ATOM 1072 C CA . SER A 1 136 ? 21.162 -7.575 -31.051 1.00 61.00 136 SER A CA 1
ATOM 1073 C C . SER A 1 136 ? 20.948 -7.360 -29.558 1.00 61.00 136 SER A C 1
ATOM 1075 O O . SER A 1 136 ? 21.811 -7.704 -28.752 1.00 61.00 136 SER A O 1
ATOM 1077 N N . TRP A 1 137 ? 19.816 -6.764 -29.193 1.00 63.53 137 TRP A N 1
ATOM 1078 C CA . TRP A 1 137 ? 19.421 -6.623 -27.798 1.00 63.53 137 TRP A CA 1
ATOM 1079 C C . TRP A 1 137 ? 19.032 -8.000 -27.252 1.00 63.53 137 TRP A C 1
ATOM 1081 O O . TRP A 1 137 ? 17.969 -8.518 -27.589 1.00 63.53 137 TRP A O 1
ATOM 1091 N N . ASP A 1 138 ? 19.889 -8.591 -26.419 1.00 61.41 138 ASP A N 1
ATOM 1092 C CA . ASP A 1 138 ? 19.720 -9.943 -25.850 1.00 61.41 138 ASP A CA 1
ATOM 1093 C C . ASP A 1 138 ? 18.675 -10.009 -24.711 1.00 61.41 138 ASP A C 1
ATOM 1095 O O . ASP A 1 138 ? 18.673 -10.897 -23.865 1.00 61.41 138 ASP A O 1
ATOM 1099 N N . GLY A 1 139 ? 17.748 -9.050 -24.686 1.00 63.84 139 GLY A N 1
ATOM 1100 C CA . GLY A 1 139 ? 16.733 -8.920 -23.650 1.00 63.84 139 GLY A CA 1
ATOM 1101 C C . GLY A 1 139 ? 17.268 -8.348 -22.326 1.00 63.84 139 GLY A C 1
ATOM 1102 O O . GLY A 1 139 ? 18.474 -8.195 -22.123 1.00 63.84 139 GLY A O 1
ATOM 1103 N N . PRO A 1 140 ? 16.367 -7.969 -21.403 1.00 64.12 140 PRO A N 1
ATOM 1104 C CA . PRO A 1 140 ? 16.757 -7.467 -20.091 1.00 64.12 140 PRO A CA 1
ATOM 1105 C C . PRO A 1 140 ? 17.406 -8.582 -19.263 1.00 64.12 140 PRO A C 1
ATOM 1107 O O . PRO A 1 140 ? 16.848 -9.671 -19.132 1.00 64.12 140 PRO A O 1
ATOM 1110 N N . SER A 1 141 ? 18.561 -8.298 -18.659 1.00 73.25 141 SER A N 1
ATOM 1111 C CA . SER A 1 141 ? 19.243 -9.233 -17.757 1.00 73.25 141 SER A CA 1
ATOM 1112 C C . SER A 1 141 ? 18.320 -9.688 -16.619 1.00 73.25 141 SER A C 1
ATOM 1114 O O . SER A 1 141 ? 17.539 -8.895 -16.087 1.00 73.25 141 SER A O 1
ATOM 1116 N N . ALA A 1 142 ? 18.428 -10.955 -16.202 1.00 72.94 142 ALA A N 1
ATOM 1117 C CA . ALA A 1 142 ? 17.586 -11.537 -15.154 1.00 72.94 142 ALA A CA 1
ATOM 1118 C C . ALA A 1 142 ? 17.573 -10.685 -13.873 1.00 72.94 142 ALA A C 1
ATOM 1120 O O . ALA A 1 142 ? 16.524 -10.504 -13.261 1.00 72.94 142 ALA A O 1
ATOM 1121 N N . SER A 1 143 ? 18.711 -10.091 -13.502 1.00 71.44 143 SER A N 1
ATOM 1122 C CA . SER A 1 143 ? 18.815 -9.191 -12.349 1.00 71.44 143 SER A CA 1
ATOM 1123 C C . SER A 1 143 ? 17.896 -7.971 -12.462 1.00 71.44 143 SER A C 1
ATOM 1125 O O . SER A 1 143 ? 17.252 -7.612 -11.482 1.00 71.44 143 SER A O 1
ATOM 1127 N N . VAL A 1 144 ? 17.764 -7.375 -13.649 1.00 73.62 144 VAL A N 1
ATOM 1128 C CA . VAL A 1 144 ? 16.873 -6.230 -13.905 1.00 73.62 144 VAL A CA 1
ATOM 1129 C C . VAL A 1 144 ? 15.414 -6.624 -13.682 1.00 73.62 144 VAL A C 1
ATOM 1131 O O . VAL A 1 144 ? 14.659 -5.878 -13.066 1.00 73.62 144 VAL A O 1
ATOM 1134 N N . ILE A 1 145 ? 15.032 -7.829 -14.108 1.00 75.50 145 ILE A N 1
ATOM 1135 C CA . ILE A 1 145 ? 13.679 -8.370 -13.924 1.00 75.50 145 ILE A CA 1
ATOM 1136 C C . ILE A 1 145 ? 13.384 -8.605 -12.436 1.00 75.50 145 ILE A C 1
ATOM 1138 O O . ILE A 1 145 ? 12.300 -8.255 -11.964 1.00 75.50 145 ILE A O 1
ATOM 1142 N N . TRP A 1 146 ? 14.348 -9.143 -11.683 1.00 78.62 146 TRP A N 1
ATOM 1143 C CA . TRP A 1 146 ? 14.246 -9.319 -10.228 1.00 78.62 146 TRP A CA 1
ATOM 1144 C C . TRP A 1 146 ? 14.123 -7.987 -9.486 1.00 78.62 146 TRP A C 1
ATOM 1146 O O . TRP A 1 146 ? 13.251 -7.835 -8.634 1.00 78.62 146 TRP A O 1
ATOM 1156 N N . PHE A 1 147 ? 14.945 -6.993 -9.830 1.00 77.00 147 PHE A N 1
ATOM 1157 C CA . PHE A 1 147 ? 14.825 -5.659 -9.244 1.00 77.00 147 PHE A CA 1
ATOM 1158 C C . PHE A 1 147 ? 13.468 -5.039 -9.559 1.00 77.00 147 PHE A C 1
ATOM 1160 O O . PHE A 1 147 ? 12.811 -4.526 -8.660 1.00 77.00 147 PHE A O 1
ATOM 1167 N N . GLN A 1 148 ? 13.005 -5.152 -10.801 1.00 74.75 148 GLN A N 1
ATOM 1168 C CA . GLN A 1 148 ? 11.724 -4.605 -11.221 1.00 74.75 148 GLN A CA 1
ATOM 1169 C C . GLN A 1 148 ? 10.536 -5.274 -10.511 1.00 74.75 148 GLN A C 1
ATOM 1171 O O . GLN A 1 148 ? 9.592 -4.593 -10.109 1.00 74.75 148 GLN A O 1
ATOM 1176 N N . THR A 1 149 ? 10.587 -6.593 -10.311 1.00 79.12 149 THR A N 1
ATOM 1177 C CA . THR A 1 149 ? 9.552 -7.335 -9.574 1.00 79.12 149 THR A CA 1
ATOM 1178 C C . THR A 1 149 ? 9.572 -7.027 -8.083 1.00 79.12 149 THR A C 1
ATOM 1180 O O . THR A 1 149 ? 8.510 -6.773 -7.523 1.00 79.12 149 THR A O 1
ATOM 1183 N N . LEU A 1 150 ? 10.746 -6.970 -7.445 1.00 78.31 150 LEU A N 1
ATOM 1184 C CA . LEU A 1 150 ? 10.874 -6.549 -6.043 1.00 78.31 150 LEU A CA 1
ATOM 1185 C C . LEU A 1 150 ? 10.349 -5.125 -5.833 1.00 78.31 150 LEU A C 1
ATOM 1187 O O . LEU A 1 150 ? 9.670 -4.848 -4.846 1.00 78.31 150 LEU A O 1
ATOM 1191 N N . LEU A 1 151 ? 10.613 -4.245 -6.796 1.00 78.19 151 LEU A N 1
ATOM 1192 C CA . LEU A 1 151 ? 10.188 -2.853 -6.788 1.00 78.19 151 LEU A CA 1
ATOM 1193 C C . LEU A 1 151 ? 8.655 -2.729 -6.861 1.00 78.19 151 LEU A C 1
ATOM 1195 O O . LEU A 1 151 ? 8.050 -2.036 -6.042 1.00 78.19 151 LEU A O 1
ATOM 1199 N N . TYR A 1 152 ? 8.000 -3.467 -7.762 1.00 75.88 152 TYR A N 1
ATOM 1200 C CA . TYR A 1 152 ? 6.534 -3.512 -7.823 1.00 75.88 152 TYR A CA 1
ATOM 1201 C C . TYR A 1 152 ? 5.899 -4.235 -6.629 1.00 75.88 152 TYR A C 1
ATOM 1203 O O . TYR A 1 152 ? 4.879 -3.781 -6.112 1.00 75.88 152 TYR A O 1
ATOM 1211 N N . ALA A 1 153 ? 6.495 -5.333 -6.157 1.00 77.81 153 ALA A N 1
ATOM 1212 C CA . ALA A 1 153 ? 5.998 -6.075 -5.001 1.00 77.81 153 ALA A CA 1
ATOM 1213 C C . ALA A 1 153 ? 6.015 -5.212 -3.733 1.00 77.81 153 ALA A C 1
ATOM 1215 O O . ALA A 1 153 ? 5.053 -5.214 -2.964 1.00 77.81 153 ALA A O 1
ATOM 1216 N N . SER A 1 154 ? 7.078 -4.426 -3.546 1.00 75.44 154 SER A N 1
ATOM 1217 C CA . SER A 1 154 ? 7.188 -3.505 -2.421 1.00 75.44 154 SER A CA 1
ATOM 1218 C C . SER A 1 154 ? 6.127 -2.397 -2.485 1.00 75.44 154 SER A C 1
ATOM 1220 O O . SER A 1 154 ? 5.509 -2.096 -1.468 1.00 75.44 154 SER A O 1
ATOM 1222 N N . LEU A 1 155 ? 5.807 -1.889 -3.682 1.00 75.44 155 LEU A N 1
ATOM 1223 C CA . LEU A 1 155 ? 4.736 -0.909 -3.907 1.00 75.44 155 LEU A CA 1
ATOM 1224 C C . LEU A 1 155 ? 3.341 -1.465 -3.576 1.00 75.44 155 LEU A C 1
ATOM 1226 O O . LEU A 1 155 ? 2.560 -0.817 -2.880 1.00 75.44 155 LEU A O 1
ATOM 1230 N N . VAL A 1 156 ? 3.027 -2.678 -4.040 1.00 80.06 156 VAL A N 1
ATOM 1231 C CA . VAL A 1 156 ? 1.734 -3.329 -3.763 1.00 80.06 156 VAL A CA 1
ATOM 1232 C C . VAL A 1 156 ? 1.584 -3.635 -2.275 1.00 80.06 156 VAL A C 1
ATOM 1234 O O . VAL A 1 156 ? 0.527 -3.376 -1.706 1.00 80.06 156 VAL A O 1
ATOM 1237 N N . CYS A 1 157 ? 2.644 -4.124 -1.627 1.00 76.69 157 CYS A N 1
ATOM 1238 C CA . CYS A 1 157 ? 2.666 -4.325 -0.179 1.00 76.69 157 CYS A CA 1
ATOM 1239 C C . CYS A 1 157 ? 2.385 -3.006 0.568 1.00 76.69 157 CYS A C 1
ATOM 1241 O O . CYS A 1 157 ? 1.534 -2.964 1.454 1.00 76.69 157 CYS A O 1
ATOM 1243 N N . SER A 1 158 ? 3.007 -1.905 0.130 1.00 76.06 158 SER A N 1
ATOM 1244 C CA . SER A 1 158 ? 2.784 -0.547 0.647 1.00 76.06 158 SER A CA 1
ATOM 1245 C C . SER A 1 158 ? 1.318 -0.094 0.555 1.00 76.06 158 SER A C 1
ATOM 1247 O O . SER A 1 158 ? 0.781 0.483 1.505 1.00 76.06 158 SER A O 1
ATOM 1249 N N . LEU A 1 159 ? 0.653 -0.372 -0.573 1.00 76.12 159 LEU A N 1
ATOM 1250 C CA . LEU A 1 159 ? -0.767 -0.067 -0.787 1.00 76.12 159 LEU A CA 1
ATOM 1251 C C . LEU A 1 159 ? -1.693 -0.976 0.022 1.00 76.12 159 LEU A C 1
ATOM 1253 O O . LEU A 1 159 ? -2.699 -0.502 0.542 1.00 76.12 159 LEU A O 1
ATOM 1257 N N . LEU A 1 160 ? -1.364 -2.263 0.155 1.00 80.12 160 LEU A N 1
ATOM 1258 C CA . LEU A 1 160 ? -2.132 -3.197 0.980 1.00 80.12 160 LEU A CA 1
ATOM 1259 C C . LEU A 1 160 ? -2.117 -2.784 2.452 1.00 80.12 160 LEU A C 1
ATOM 1261 O O . LEU A 1 160 ? -3.162 -2.823 3.092 1.00 80.12 160 LEU A O 1
ATOM 1265 N N . VAL A 1 161 ? -0.971 -2.332 2.970 1.00 78.81 161 VAL A N 1
ATOM 1266 C CA . VAL A 1 161 ? -0.876 -1.779 4.331 1.00 78.81 161 VAL A CA 1
ATOM 1267 C C . VAL A 1 161 ? -1.748 -0.527 4.471 1.00 78.81 161 VAL A C 1
ATOM 1269 O O . VAL A 1 161 ? -2.488 -0.406 5.444 1.00 78.81 161 VAL A O 1
ATOM 1272 N N . ALA A 1 162 ? -1.734 0.369 3.479 1.00 75.69 162 ALA A N 1
ATOM 1273 C CA . ALA A 1 162 ? -2.579 1.564 3.481 1.00 75.69 162 ALA A CA 1
ATOM 1274 C C . ALA A 1 162 ? -4.085 1.230 3.435 1.00 75.69 162 ALA A C 1
ATOM 1276 O O . ALA A 1 162 ? -4.868 1.804 4.187 1.00 75.69 162 ALA A O 1
ATOM 1277 N N . LEU A 1 163 ? -4.499 0.275 2.597 1.00 77.00 163 LEU A N 1
ATOM 1278 C CA . LEU A 1 163 ? -5.886 -0.196 2.532 1.00 77.00 163 LEU A CA 1
ATOM 1279 C C . LEU A 1 163 ? -6.302 -0.921 3.813 1.00 77.00 163 LEU A C 1
ATOM 1281 O O . LEU A 1 163 ? -7.403 -0.696 4.305 1.00 77.00 163 LEU A O 1
ATOM 1285 N N . GLY A 1 164 ? -5.417 -1.745 4.378 1.00 78.75 164 GLY A N 1
ATOM 1286 C CA . GLY A 1 164 ? -5.630 -2.399 5.666 1.00 78.75 164 GLY A CA 1
ATOM 1287 C C . GLY A 1 164 ? -5.853 -1.386 6.786 1.00 78.75 164 GLY A C 1
ATOM 1288 O O . GLY A 1 164 ? -6.760 -1.562 7.593 1.00 78.75 164 GLY A O 1
ATOM 1289 N N . ALA A 1 165 ? -5.105 -0.281 6.779 1.00 73.69 165 ALA A N 1
ATOM 1290 C CA . ALA A 1 165 ? -5.301 0.816 7.718 1.00 73.69 165 ALA A CA 1
ATOM 1291 C C . ALA A 1 165 ? -6.640 1.541 7.555 1.00 73.69 165 ALA A C 1
ATOM 1293 O O . ALA A 1 165 ? -7.317 1.833 8.541 1.00 73.69 165 ALA A O 1
ATOM 1294 N N . VAL A 1 166 ? -7.061 1.796 6.317 1.00 77.69 166 VAL A N 1
ATOM 1295 C CA . VAL A 1 166 ? -8.375 2.398 6.049 1.00 77.69 166 VAL A CA 1
ATOM 1296 C C . VAL A 1 166 ? -9.511 1.453 6.462 1.00 77.69 166 VAL A C 1
ATOM 1298 O O . VAL A 1 166 ? -10.475 1.901 7.072 1.00 77.69 166 VAL A O 1
ATOM 1301 N N . LEU A 1 167 ? -9.390 0.148 6.199 1.00 78.94 167 LEU A N 1
ATOM 1302 C CA . LEU A 1 167 ? -10.386 -0.848 6.612 1.00 78.94 167 LEU A CA 1
ATOM 1303 C C . LEU A 1 167 ? -10.478 -0.972 8.137 1.00 78.94 167 LEU A C 1
ATOM 1305 O O . LEU A 1 167 ? -11.583 -1.017 8.665 1.00 78.94 167 LEU A O 1
ATOM 1309 N N . ALA A 1 168 ? -9.342 -0.966 8.838 1.00 72.62 168 ALA A N 1
ATOM 1310 C CA . ALA A 1 168 ? -9.291 -1.046 10.299 1.00 72.62 168 ALA A CA 1
ATOM 1311 C C . ALA A 1 168 ? -9.836 0.204 11.007 1.00 72.62 168 ALA A C 1
ATOM 1313 O O . ALA A 1 168 ? -10.117 0.154 12.196 1.00 72.62 168 ALA A O 1
ATOM 1314 N N . THR A 1 169 ? -9.956 1.329 10.298 1.00 67.81 169 THR A N 1
ATOM 1315 C CA . THR A 1 169 ? -10.501 2.580 10.846 1.00 67.81 169 THR A CA 1
ATOM 1316 C C . THR A 1 169 ? -11.942 2.859 10.410 1.00 67.81 169 THR A C 1
ATOM 1318 O O . THR A 1 169 ? -12.552 3.784 10.943 1.00 67.81 169 THR A O 1
ATOM 1321 N N . GLN A 1 170 ? -12.480 2.105 9.441 1.00 69.12 170 GLN A N 1
ATOM 1322 C CA . GLN A 1 170 ? -13.869 2.217 8.965 1.00 69.12 170 GLN A CA 1
ATOM 1323 C C . GLN A 1 170 ? -14.823 1.154 9.529 1.00 69.12 170 GLN A C 1
ATOM 1325 O O . GLN A 1 170 ? -16.035 1.337 9.402 1.00 69.12 170 GLN A O 1
ATOM 1330 N N . TRP A 1 171 ? -14.301 0.063 10.090 1.00 53.81 171 TRP A N 1
ATOM 1331 C CA . TRP A 1 171 ? -15.068 -0.987 10.771 1.00 53.81 171 TRP A CA 1
ATOM 1332 C C . TRP A 1 171 ? -15.115 -0.756 12.276 1.00 53.81 171 TRP A C 1
ATOM 1334 O O . TRP A 1 171 ? -16.138 -1.165 12.871 1.00 53.81 171 TRP A O 1
#

Secondary structure (DSSP, 8-state):
------------HHHHHHHHHHHHHHHHHHHHHHHHHHHT----HHHHHHHHHHHHHHHHHHHHHHHHHHHHHHHHHHHHHHHHHHHHHHHHHHHHHHHHHSS--HHHHHHHHHHHHHHHHT--SSS---PPPPPP-----HHHHHHHHHHHHHHHHHHHHHHHHHHHHH-

pLDDT: mean 72.96, std 11.38, range [40.91, 91.06]

Sequence (171 aa):
MDDPTSVPLGSKPSEKLKDIDDGKNALSVLQDILVTLRKSNIIPRDGETKWVRFWNKYTQEADDYDREFLERYKNDMNTTMIFSGLFTAVTATIASMTISGLSQDPNIVTQTLLFNMVLLLNRTDDSIPRGIPIPSWDGPSASVIWFQTLLYASLVCSLLVALGAVLATQW

Radius of gyration: 47.19 Å; chains: 1; bounding box: 100×94×98 Å